Protein AF-A0A1Q6QVD8-F1 (afdb_monomer_lite)

Sequence (69 aa):
MSAGTKVTVNVKDNNVEFALRKFKTQVARNGDLSRAKKRAEGYTPRGVKLREEKKQNIINSRKKNRRNY

Radius of gyration: 16.44 Å; chains: 1; bounding box: 40×27×37 Å

pLDDT: mean 86.76, std 12.09, range [38.41, 96.69]

Secondary structure (DSSP, 8-state):
--TT--------TT-HHHHHHHHHHHHHHHTHHHHHHHHHT----HHHHHHHHHHHHHHHHHHHHHHH-

Structure (mmCIF, N/CA/C/O backbone):
data_AF-A0A1Q6QVD8-F1
#
_entry.id   AF-A0A1Q6QVD8-F1
#
loop_
_atom_site.group_PDB
_atom_site.id
_atom_site.type_symbol
_atom_site.label_atom_id
_atom_site.label_alt_id
_atom_site.label_comp_id
_atom_site.label_asym_id
_atom_site.label_entity_id
_atom_site.label_seq_id
_atom_site.pdbx_PDB_ins_code
_atom_site.Cartn_x
_atom_site.Cartn_y
_atom_site.Cartn_z
_atom_site.occupancy
_atom_site.B_iso_or_equiv
_atom_site.auth_seq_id
_atom_site.auth_comp_id
_atom_site.auth_asym_id
_atom_site.auth_atom_id
_atom_site.pdbx_PDB_model_num
ATOM 1 N N . MET A 1 1 ? 0.891 -17.450 3.253 1.00 45.41 1 MET A N 1
ATOM 2 C CA . MET A 1 1 ? -0.166 -16.558 2.724 1.00 45.41 1 MET A CA 1
ATOM 3 C C . MET A 1 1 ? -0.620 -17.139 1.391 1.00 45.41 1 MET A C 1
ATOM 5 O O . MET A 1 1 ? 0.056 -16.915 0.394 1.00 45.41 1 MET A O 1
ATOM 9 N N . SER A 1 2 ? -1.645 -17.998 1.393 1.00 38.41 2 SER A N 1
ATOM 10 C CA . SER A 1 2 ? -2.099 -18.704 0.187 1.00 38.41 2 SER A CA 1
ATOM 11 C C . SER A 1 2 ? -2.805 -17.746 -0.777 1.00 38.41 2 SER A C 1
ATOM 13 O O . SER A 1 2 ? -3.514 -16.828 -0.367 1.00 38.41 2 SER A O 1
ATOM 15 N N . ALA A 1 3 ? -2.565 -17.934 -2.073 1.00 41.25 3 ALA A N 1
ATOM 16 C CA . ALA A 1 3 ? -3.239 -17.198 -3.129 1.00 41.25 3 ALA A CA 1
ATOM 17 C C . ALA A 1 3 ? -4.749 -17.503 -3.092 1.00 41.25 3 ALA A C 1
ATOM 19 O O . ALA A 1 3 ? -5.137 -18.661 -3.197 1.00 41.25 3 ALA A O 1
ATOM 20 N N . GLY A 1 4 ? -5.587 -16.469 -2.942 1.00 52.66 4 GLY A N 1
ATOM 21 C CA . GLY A 1 4 ? -7.039 -16.573 -3.149 1.00 52.66 4 GLY A CA 1
ATOM 22 C C . GLY A 1 4 ? -7.940 -16.460 -1.915 1.00 52.66 4 GLY A C 1
ATOM 23 O O . GLY A 1 4 ? -9.095 -16.872 -1.981 1.00 52.66 4 GLY A O 1
ATOM 24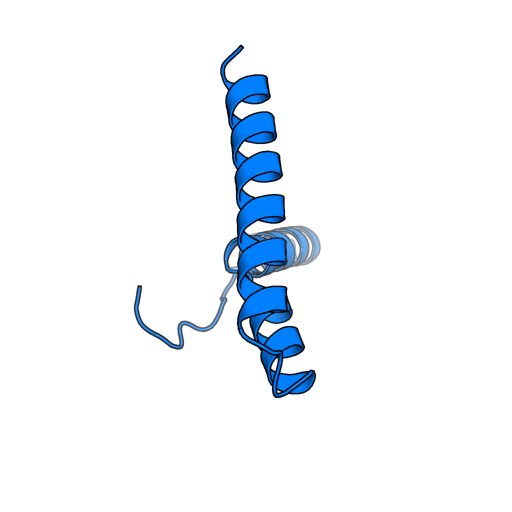 N N . THR A 1 5 ? -7.481 -15.914 -0.787 1.00 59.16 5 THR A N 1
ATOM 25 C CA . THR A 1 5 ? -8.367 -15.723 0.374 1.00 59.16 5 THR A CA 1
ATOM 26 C C . THR A 1 5 ? -9.377 -14.601 0.099 1.00 59.16 5 THR A C 1
ATOM 28 O O . THR A 1 5 ? -8.997 -13.436 -0.015 1.00 59.16 5 THR A O 1
ATOM 31 N N . LYS A 1 6 ? -10.670 -14.940 -0.016 1.00 70.44 6 LYS A N 1
ATOM 32 C CA . LYS A 1 6 ? -11.768 -13.957 -0.034 1.00 70.44 6 LYS A CA 1
ATOM 33 C C . LYS A 1 6 ? -11.625 -13.031 1.181 1.00 70.44 6 LYS A C 1
ATOM 35 O O . LYS A 1 6 ? -11.515 -13.514 2.306 1.00 70.44 6 LYS A O 1
ATOM 40 N N . VAL A 1 7 ? -11.632 -11.714 0.966 1.00 83.06 7 VAL A N 1
ATOM 41 C CA . VAL A 1 7 ? -11.679 -10.744 2.069 1.00 83.06 7 VAL A CA 1
ATOM 42 C C . VAL A 1 7 ? -13.105 -10.736 2.610 1.00 83.06 7 VAL A C 1
ATOM 44 O O . VAL A 1 7 ? -14.026 -10.291 1.931 1.00 83.06 7 VAL A O 1
ATOM 47 N N . THR A 1 8 ? -13.295 -11.262 3.814 1.00 86.25 8 THR A N 1
ATOM 48 C CA . THR A 1 8 ? -14.598 -11.337 4.485 1.00 86.25 8 THR A CA 1
ATOM 49 C C . THR A 1 8 ? -14.573 -10.515 5.763 1.00 86.25 8 THR A C 1
ATOM 51 O O . THR A 1 8 ? -13.60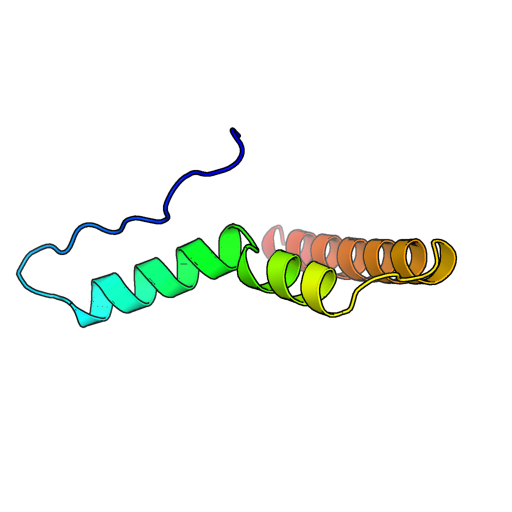5 -10.573 6.523 1.00 86.25 8 THR A O 1
ATOM 54 N N . VAL A 1 9 ? -15.652 -9.780 6.034 1.00 87.81 9 VAL A N 1
ATOM 55 C CA . VAL A 1 9 ? -15.807 -9.008 7.273 1.00 87.81 9 VAL A CA 1
ATOM 56 C C . VAL A 1 9 ? -17.127 -9.379 7.916 1.00 87.81 9 VAL A C 1
ATOM 58 O O . VAL A 1 9 ? -18.165 -9.342 7.262 1.00 87.81 9 VAL A O 1
ATOM 61 N N . ASN A 1 10 ? -17.084 -9.715 9.202 1.00 89.94 10 ASN A N 1
ATOM 62 C CA . ASN A 1 10 ? -18.290 -9.998 9.967 1.00 89.94 10 ASN A CA 1
ATOM 63 C C . ASN A 1 10 ? -18.943 -8.681 10.387 1.00 89.94 10 ASN A C 1
ATOM 65 O O . ASN A 1 10 ? -18.284 -7.820 10.982 1.00 89.94 10 ASN A O 1
ATOM 69 N N . VAL A 1 11 ? -20.235 -8.548 10.100 1.00 90.94 11 VAL A N 1
ATOM 70 C CA . VAL A 1 11 ? -21.064 -7.459 10.616 1.00 90.94 11 VAL A CA 1
ATOM 71 C C . VAL A 1 11 ? -21.519 -7.856 12.016 1.00 90.94 11 VAL A C 1
ATOM 73 O O . VAL A 1 11 ? -22.039 -8.951 12.212 1.00 90.94 11 VAL A O 1
ATOM 76 N N . LYS A 1 12 ? -21.282 -6.984 12.995 1.00 90.19 12 LYS A N 1
ATOM 77 C CA . LYS A 1 12 ? -21.796 -7.130 14.361 1.00 90.19 12 LYS A CA 1
ATOM 78 C C . LYS A 1 12 ? -22.785 -6.003 14.626 1.00 90.19 12 LYS A C 1
ATOM 80 O O . LYS A 1 12 ? -22.592 -4.905 14.104 1.00 90.19 12 LYS A O 1
ATOM 85 N N . ASP A 1 13 ? -23.829 -6.299 15.392 1.00 89.44 13 ASP A N 1
ATOM 86 C CA . ASP A 1 13 ? -24.796 -5.315 15.898 1.00 89.44 13 ASP A CA 1
ATOM 87 C C . ASP A 1 13 ? -25.451 -4.461 14.796 1.00 89.44 13 ASP A C 1
ATOM 89 O O . ASP A 1 13 ? -25.690 -3.270 14.970 1.00 89.44 13 ASP A O 1
ATOM 93 N N . ASN A 1 14 ? -25.674 -5.056 13.615 1.00 87.44 14 ASN A N 1
ATOM 94 C CA . ASN A 1 14 ? -26.171 -4.386 12.402 1.00 87.44 14 ASN A CA 1
ATOM 95 C C . ASN A 1 14 ? -25.383 -3.129 11.975 1.00 87.44 14 ASN A C 1
ATOM 97 O O . ASN A 1 14 ? -25.851 -2.346 11.149 1.00 87.44 14 ASN A O 1
ATOM 101 N N . ASN A 1 15 ? -24.151 -2.948 12.461 1.00 92.19 15 ASN A N 1
ATOM 102 C CA . ASN A 1 15 ? -23.314 -1.810 12.100 1.00 92.19 15 ASN A CA 1
ATOM 103 C C . ASN A 1 15 ? -22.572 -2.068 10.778 1.00 92.19 15 ASN A C 1
ATOM 105 O O . ASN A 1 1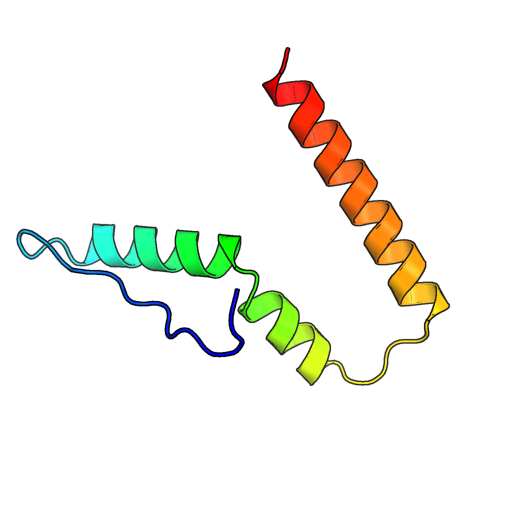5 ? -21.386 -2.419 10.735 1.00 92.19 15 ASN A O 1
ATOM 109 N N . VAL A 1 16 ? -23.305 -1.906 9.679 1.00 91.25 16 VAL A N 1
ATOM 110 C CA . VAL A 1 16 ? -22.810 -2.130 8.315 1.00 91.25 16 VAL A CA 1
ATOM 111 C C . VAL A 1 16 ? -21.721 -1.125 7.940 1.00 91.25 16 VAL A C 1
ATOM 113 O O . VAL A 1 16 ? -20.718 -1.496 7.331 1.00 91.25 16 VAL A O 1
ATOM 116 N N . GLU A 1 17 ? -21.856 0.137 8.343 1.00 92.12 17 GLU A N 1
ATOM 117 C CA . GLU A 1 17 ? -20.900 1.186 7.984 1.00 92.12 17 GLU A CA 1
ATOM 118 C C . GLU A 1 17 ? -19.500 0.913 8.549 1.00 92.12 17 GLU A C 1
ATOM 120 O O . GLU A 1 17 ? -18.483 1.024 7.850 1.00 92.12 17 GLU A O 1
ATOM 125 N N . PHE A 1 18 ? -19.429 0.470 9.803 1.00 92.56 18 PHE A N 1
ATOM 126 C CA . PHE A 1 18 ? -18.163 0.079 10.404 1.00 92.56 18 PHE A CA 1
ATOM 127 C C . PHE A 1 18 ? -17.548 -1.145 9.713 1.00 92.56 18 PHE A C 1
ATOM 129 O O . PHE A 1 18 ? -16.332 -1.186 9.481 1.00 92.56 18 PHE A O 1
ATOM 136 N N . ALA A 1 19 ? -18.374 -2.124 9.331 1.00 92.50 19 ALA A N 1
ATOM 137 C CA . ALA A 1 19 ? -17.919 -3.285 8.573 1.00 92.50 19 ALA A CA 1
ATOM 138 C C . ALA A 1 19 ? -17.343 -2.879 7.204 1.00 92.50 19 ALA A C 1
ATOM 140 O O . ALA A 1 19 ? -16.268 -3.357 6.832 1.00 92.50 19 ALA A O 1
ATOM 141 N N . LEU A 1 20 ? -17.969 -1.927 6.504 1.00 92.50 20 LEU A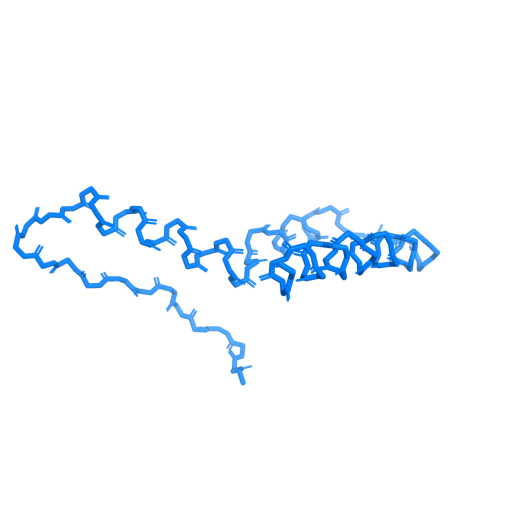 N 1
ATOM 142 C CA . LEU A 1 20 ? -17.470 -1.385 5.234 1.00 92.50 20 LEU A CA 1
ATOM 143 C C . LEU A 1 20 ? -16.131 -0.654 5.403 1.00 92.50 20 LEU A C 1
ATOM 145 O O . LEU A 1 20 ? -15.200 -0.861 4.616 1.00 92.50 20 LEU A O 1
ATOM 149 N N . ARG A 1 21 ? -15.974 0.149 6.462 1.00 92.94 21 ARG A N 1
ATOM 150 C CA . ARG A 1 21 ? -14.684 0.790 6.784 1.00 92.94 21 ARG A CA 1
ATOM 151 C C . ARG A 1 21 ? -13.587 -0.239 7.051 1.00 92.94 21 ARG A C 1
ATOM 153 O O . ARG A 1 21 ? -12.457 -0.079 6.572 1.00 92.94 21 ARG A O 1
ATOM 160 N N . LYS A 1 22 ? -13.903 -1.309 7.786 1.00 91.81 22 LYS A N 1
ATOM 161 C CA . LYS A 1 22 ? -12.971 -2.419 8.024 1.00 91.81 22 LYS A CA 1
ATOM 162 C C . LYS A 1 22 ? -12.613 -3.146 6.734 1.00 91.81 22 LYS A C 1
ATOM 164 O O . LYS A 1 22 ? -11.426 -3.365 6.498 1.00 91.81 22 LYS A O 1
ATOM 169 N N . PHE A 1 23 ? -13.594 -3.445 5.886 1.00 91.31 23 PHE A N 1
ATOM 170 C CA . PHE A 1 23 ? -13.373 -4.075 4.585 1.00 91.31 23 PHE A CA 1
ATOM 171 C C . PHE A 1 23 ? -12.413 -3.251 3.728 1.00 91.31 23 PHE A C 1
ATOM 173 O O . PHE A 1 23 ? -11.376 -3.756 3.298 1.00 91.31 23 PHE A O 1
ATOM 180 N N . LYS A 1 24 ? -12.679 -1.947 3.580 1.00 91.06 24 LYS A N 1
ATOM 181 C CA . LYS A 1 24 ? -11.806 -1.019 2.845 1.00 91.06 24 LYS A CA 1
ATOM 182 C C . LYS A 1 24 ? -10.371 -1.040 3.378 1.00 91.06 24 LYS A C 1
ATOM 184 O O . LYS A 1 24 ? -9.417 -1.067 2.602 1.00 91.06 24 LYS A O 1
ATOM 189 N N . THR A 1 25 ? -10.214 -1.059 4.700 1.00 91.88 25 THR A N 1
ATOM 190 C CA . THR A 1 25 ? -8.897 -1.099 5.353 1.00 91.88 25 THR A CA 1
ATOM 191 C C . THR A 1 25 ? -8.168 -2.423 5.098 1.00 91.88 25 THR A C 1
ATOM 193 O O . THR A 1 25 ? -6.969 -2.413 4.817 1.00 91.88 25 THR A O 1
ATOM 196 N N . GLN A 1 26 ? -8.869 -3.561 5.151 1.00 89.81 26 GLN A N 1
ATOM 197 C CA . GLN A 1 26 ? -8.295 -4.879 4.856 1.00 89.81 26 GLN A CA 1
ATOM 198 C C . GLN A 1 26 ? -7.863 -4.998 3.389 1.00 89.81 26 GLN A C 1
ATOM 200 O O . GLN A 1 26 ? -6.728 -5.391 3.125 1.00 89.81 26 GLN A O 1
ATOM 205 N N . VAL A 1 27 ? -8.708 -4.567 2.448 1.00 89.62 27 VAL A N 1
ATOM 206 C CA . VAL A 1 27 ? -8.384 -4.546 1.010 1.00 89.62 27 VAL A CA 1
ATOM 207 C C . VAL A 1 27 ? -7.144 -3.686 0.736 1.00 89.62 27 VAL A C 1
ATOM 209 O O . VAL A 1 27 ? -6.241 -4.100 0.005 1.00 89.62 27 VAL A O 1
ATOM 212 N N . ALA A 1 28 ? -7.049 -2.510 1.367 1.00 88.56 28 ALA A N 1
ATOM 213 C CA . ALA A 1 28 ? -5.885 -1.636 1.235 1.00 88.56 28 ALA A CA 1
ATOM 214 C C . ALA A 1 28 ? -4.601 -2.265 1.806 1.00 88.56 28 ALA A C 1
ATOM 216 O O . ALA A 1 28 ? -3.529 -2.098 1.226 1.00 88.56 28 ALA A O 1
ATOM 217 N N . ARG A 1 29 ? -4.700 -3.006 2.919 1.00 86.88 29 ARG A N 1
ATOM 218 C CA . ARG A 1 29 ? -3.564 -3.697 3.550 1.00 86.88 29 ARG A CA 1
ATOM 219 C C . ARG A 1 29 ? -3.048 -4.862 2.704 1.00 86.88 29 ARG A C 1
ATOM 221 O O . ARG A 1 29 ? -1.837 -5.048 2.621 1.00 86.88 29 ARG A O 1
ATOM 228 N N . ASN A 1 30 ? -3.947 -5.615 2.076 1.00 86.50 30 ASN A N 1
ATOM 229 C CA . ASN A 1 30 ? -3.588 -6.733 1.200 1.00 86.50 30 ASN A CA 1
ATOM 230 C C . ASN A 1 30 ? -2.991 -6.252 -0.134 1.00 86.50 30 ASN A C 1
ATOM 232 O O . ASN A 1 30 ? -2.119 -6.908 -0.713 1.00 86.50 30 ASN A O 1
ATOM 236 N N . GLY A 1 31 ? -3.420 -5.075 -0.603 1.00 85.44 31 GLY A N 1
ATOM 237 C CA . GLY A 1 31 ? -2.977 -4.504 -1.874 1.00 85.44 31 GLY A CA 1
ATOM 238 C C . GLY A 1 31 ? -3.600 -5.199 -3.086 1.00 85.44 31 GLY A C 1
ATOM 239 O O . GLY A 1 31 ? -3.016 -5.190 -4.167 1.00 85.44 31 GLY A O 1
ATOM 240 N N . ASP A 1 32 ? -4.773 -5.811 -2.928 1.00 84.62 32 ASP A N 1
ATOM 241 C CA . ASP A 1 32 ? -5.406 -6.608 -3.985 1.00 84.62 32 ASP A CA 1
ATOM 242 C C . ASP A 1 32 ? -5.768 -5.749 -5.205 1.00 84.62 32 ASP A C 1
ATOM 244 O O . ASP A 1 32 ? -5.449 -6.106 -6.339 1.00 84.62 32 ASP A O 1
ATOM 248 N N . LEU A 1 33 ? -6.332 -4.556 -4.975 1.00 85.44 33 LEU A N 1
ATOM 249 C CA . LEU A 1 33 ? -6.684 -3.614 -6.044 1.00 85.44 33 LEU A CA 1
ATOM 250 C C . LEU A 1 33 ? -5.457 -3.080 -6.792 1.00 85.44 33 LEU A C 1
ATOM 252 O O . LEU A 1 33 ? -5.497 -2.932 -8.011 1.00 85.44 33 LEU A O 1
ATOM 256 N N . SER A 1 34 ? -4.344 -2.821 -6.098 1.00 86.75 34 SER A N 1
ATOM 257 C CA . SER A 1 34 ? -3.125 -2.339 -6.759 1.00 86.75 34 SER A CA 1
ATOM 258 C C . SER A 1 34 ? -2.472 -3.434 -7.604 1.00 86.75 34 SER A C 1
ATOM 260 O O . SER A 1 34 ? -1.986 -3.152 -8.697 1.00 86.75 34 SER A O 1
ATOM 262 N N . ARG A 1 35 ? -2.522 -4.696 -7.157 1.00 86.12 35 ARG A N 1
ATOM 263 C CA . ARG A 1 35 ? -2.101 -5.856 -7.961 1.00 86.12 35 ARG A CA 1
ATOM 264 C C . ARG A 1 35 ? -3.006 -6.071 -9.171 1.00 86.12 35 ARG A C 1
ATOM 266 O O . ARG A 1 35 ? -2.499 -6.342 -10.256 1.00 86.12 35 ARG A O 1
ATOM 273 N N . ALA A 1 36 ? -4.322 -5.945 -8.999 1.00 87.19 36 ALA A N 1
ATOM 274 C CA . ALA A 1 36 ? -5.282 -6.044 -10.095 1.00 87.19 36 ALA A CA 1
ATOM 275 C C . ALA A 1 36 ? -5.033 -4.959 -11.152 1.00 87.19 36 ALA A C 1
ATOM 277 O O . ALA A 1 36 ? -4.955 -5.276 -12.336 1.00 87.19 36 ALA A O 1
ATOM 278 N N . LYS A 1 37 ? -4.794 -3.713 -10.723 1.00 87.88 37 LYS A N 1
ATOM 279 C CA . LYS A 1 37 ? -4.461 -2.601 -11.620 1.00 87.88 37 LYS A CA 1
ATOM 280 C C . LYS A 1 37 ? -3.176 -2.859 -12.406 1.00 87.88 37 LYS A C 1
ATOM 282 O O . LYS A 1 37 ? -3.193 -2.763 -13.623 1.00 87.88 37 LYS A O 1
ATOM 287 N N . LYS A 1 38 ? -2.100 -3.295 -11.740 1.00 86.88 38 LYS A N 1
ATOM 288 C CA . LYS A 1 38 ? -0.839 -3.661 -12.411 1.00 86.88 38 LYS A CA 1
ATOM 289 C C . LYS A 1 38 ? -1.012 -4.783 -13.434 1.00 86.88 38 LYS A C 1
ATOM 291 O O . LYS A 1 38 ? -0.321 -4.801 -14.443 1.00 86.88 38 LYS A O 1
ATOM 296 N N . ARG A 1 39 ? -1.913 -5.735 -13.169 1.00 86.81 39 ARG A N 1
ATOM 297 C CA . ARG A 1 39 ? -2.249 -6.797 -14.124 1.00 86.81 39 ARG A CA 1
ATOM 298 C C . ARG A 1 39 ? -3.021 -6.245 -15.325 1.00 86.81 39 ARG A C 1
ATOM 300 O O . ARG A 1 39 ? -2.717 -6.642 -16.442 1.00 86.81 39 ARG A O 1
ATOM 307 N N . ALA A 1 40 ? -3.972 -5.339 -15.098 1.00 89.69 40 ALA A N 1
ATOM 308 C CA . ALA A 1 40 ? -4.744 -4.688 -16.158 1.00 89.69 40 ALA A CA 1
ATOM 309 C C . ALA A 1 40 ? -3.885 -3.755 -17.033 1.00 89.69 40 ALA A C 1
ATOM 311 O O . ALA A 1 40 ? -4.075 -3.706 -18.240 1.00 89.69 40 ALA A O 1
ATOM 312 N N . GLU A 1 41 ? -2.909 -3.064 -16.438 1.00 86.31 41 GLU A N 1
ATOM 313 C CA . GLU A 1 41 ? -1.921 -2.225 -17.138 1.00 86.31 41 GLU A CA 1
ATOM 314 C C . GLU A 1 41 ? -0.940 -3.050 -18.001 1.00 86.31 41 GLU A C 1
ATOM 316 O O . GLU A 1 41 ? -0.246 -2.497 -18.850 1.00 86.31 41 GLU A O 1
ATOM 321 N N . GLY A 1 42 ? -0.898 -4.377 -17.831 1.00 86.25 42 GLY A N 1
ATOM 322 C CA . GLY A 1 42 ? -0.173 -5.287 -18.713 1.00 86.25 42 GLY A CA 1
ATOM 323 C C . GLY A 1 42 ? 1.346 -5.292 -18.512 1.00 86.25 42 GLY A C 1
ATOM 324 O O . GLY A 1 42 ? 1.863 -5.284 -17.389 1.00 86.25 42 GLY A O 1
ATOM 325 N N . TYR A 1 43 ? 2.093 -5.400 -19.615 1.00 88.75 43 TYR A N 1
ATOM 326 C CA . TYR A 1 43 ? 3.548 -5.517 -19.565 1.00 88.75 43 TYR A CA 1
ATOM 327 C C . TYR A 1 43 ? 4.210 -4.175 -19.242 1.00 88.75 43 TYR A C 1
ATOM 329 O O . TYR A 1 43 ? 4.168 -3.225 -20.016 1.00 88.75 43 TYR A O 1
ATOM 337 N N . THR A 1 44 ? 4.913 -4.140 -18.113 1.00 87.25 44 THR A N 1
ATOM 338 C CA . THR A 1 44 ? 5.801 -3.041 -17.728 1.00 87.25 44 THR A CA 1
ATOM 339 C C . THR A 1 44 ? 7.267 -3.492 -17.804 1.00 87.25 44 THR A C 1
ATOM 341 O O . THR A 1 44 ? 7.608 -4.555 -17.259 1.00 87.25 44 THR A O 1
ATOM 344 N N . PRO A 1 45 ? 8.164 -2.711 -18.442 1.00 92.56 45 PRO A N 1
ATOM 345 C CA . PRO A 1 45 ? 9.582 -3.044 -18.530 1.00 92.56 45 PRO A CA 1
ATOM 346 C C . PRO A 1 45 ? 10.236 -3.198 -17.155 1.00 92.56 45 PRO A C 1
ATOM 348 O O . PRO A 1 45 ? 9.936 -2.459 -16.212 1.00 92.56 45 PRO A O 1
ATOM 351 N N . ARG A 1 46 ? 11.203 -4.119 -17.045 1.00 90.38 46 ARG A N 1
ATOM 352 C CA . ARG A 1 46 ? 11.896 -4.423 -15.779 1.00 90.38 46 ARG A CA 1
ATOM 353 C C . ARG A 1 46 ? 12.504 -3.182 -15.119 1.00 90.38 46 ARG A C 1
ATOM 355 O O . ARG A 1 46 ? 12.386 -3.020 -13.910 1.00 90.38 46 ARG A O 1
ATOM 362 N N . GLY A 1 47 ? 13.116 -2.291 -15.900 1.00 93.50 47 GLY A N 1
ATOM 363 C CA . GLY A 1 47 ? 13.730 -1.069 -15.370 1.00 93.50 47 GLY A CA 1
ATOM 364 C C . GLY A 1 47 ? 12.733 -0.144 -14.664 1.00 93.50 47 GLY A C 1
ATOM 365 O O . GLY A 1 47 ? 13.060 0.430 -13.626 1.00 93.50 47 GLY A O 1
ATOM 366 N N . VAL A 1 48 ? 11.505 -0.044 -15.179 1.00 91.56 48 VAL A N 1
ATOM 367 C CA . VAL A 1 48 ? 10.435 0.763 -14.573 1.00 91.56 48 VAL A CA 1
ATOM 368 C C . VAL A 1 48 ? 9.984 0.131 -13.255 1.00 91.56 48 VAL A C 1
ATOM 370 O O . VAL A 1 48 ? 9.969 0.812 -12.231 1.00 91.56 48 VAL A O 1
ATOM 373 N N . LYS A 1 49 ? 9.761 -1.192 -13.244 1.00 89.88 49 LYS A N 1
ATOM 374 C CA . LYS A 1 49 ? 9.396 -1.949 -12.031 1.00 89.88 49 LYS A CA 1
ATOM 375 C C . LYS A 1 49 ? 10.402 -1.747 -10.896 1.00 89.88 49 LYS A C 1
ATOM 377 O O . LYS A 1 49 ? 10.015 -1.403 -9.783 1.00 89.88 49 LYS A O 1
ATOM 382 N N . LEU A 1 50 ? 11.698 -1.880 -11.189 1.00 92.75 50 LEU A N 1
ATOM 383 C CA . LEU A 1 50 ? 12.761 -1.730 -10.189 1.00 92.75 50 LEU A CA 1
ATOM 384 C C . LEU A 1 50 ? 12.825 -0.309 -9.607 1.00 92.75 50 LEU A C 1
ATOM 386 O O . LEU A 1 50 ? 13.052 -0.135 -8.408 1.00 92.75 50 LEU A O 1
ATOM 390 N N . ARG A 1 51 ? 12.611 0.721 -10.438 1.00 94.75 51 ARG A N 1
ATOM 391 C CA . ARG A 1 51 ? 12.581 2.122 -9.983 1.00 94.75 51 ARG A CA 1
ATOM 392 C C . ARG A 1 51 ? 11.387 2.386 -9.067 1.00 94.75 51 ARG A C 1
ATOM 394 O O . ARG A 1 51 ? 11.554 3.013 -8.020 1.00 94.75 51 ARG A O 1
ATOM 401 N N . GLU A 1 52 ? 10.208 1.892 -9.431 1.00 91.75 52 GLU A N 1
ATOM 402 C CA . GLU A 1 52 ? 8.992 2.024 -8.623 1.00 91.75 52 GLU A CA 1
ATOM 403 C C . GLU A 1 52 ? 9.102 1.291 -7.284 1.00 91.75 52 GLU A C 1
ATOM 405 O O . GLU A 1 52 ? 8.784 1.865 -6.242 1.00 91.75 52 GLU A O 1
ATOM 410 N N . GLU A 1 53 ? 9.610 0.057 -7.290 1.00 92.06 53 GLU A N 1
ATOM 411 C CA . GLU A 1 53 ? 9.842 -0.726 -6.074 1.00 92.06 53 GLU A CA 1
ATOM 412 C C . GLU A 1 53 ? 10.838 -0.029 -5.144 1.00 92.06 53 GLU A C 1
ATOM 414 O O . GLU A 1 53 ? 10.561 0.144 -3.954 1.00 92.06 53 GLU A O 1
ATOM 419 N N . LYS A 1 54 ? 11.960 0.466 -5.684 1.00 95.88 54 LYS A N 1
ATOM 420 C CA . LYS A 1 54 ? 12.950 1.224 -4.905 1.00 95.88 54 LYS A CA 1
ATOM 421 C C . LYS A 1 54 ? 12.334 2.483 -4.292 1.00 95.88 54 LYS A C 1
ATOM 423 O O . LYS A 1 54 ? 12.525 2.741 -3.103 1.00 95.88 54 LYS A O 1
ATOM 428 N N . LYS A 1 55 ? 11.550 3.242 -5.067 1.00 96.25 55 LYS A N 1
ATOM 429 C CA . LYS A 1 55 ? 10.837 4.435 -4.583 1.00 96.25 55 LYS A CA 1
ATOM 430 C C . LYS A 1 55 ? 9.865 4.085 -3.452 1.00 96.25 55 LYS A C 1
ATOM 432 O O . LYS A 1 55 ? 9.876 4.748 -2.413 1.00 96.25 55 LYS A O 1
ATOM 437 N N . GLN A 1 56 ? 9.065 3.033 -3.617 1.00 93.88 56 GLN A N 1
ATOM 438 C CA . GLN A 1 56 ? 8.095 2.608 -2.609 1.00 93.88 56 GLN A CA 1
ATOM 439 C C . GLN A 1 56 ? 8.775 2.133 -1.318 1.00 93.88 56 GLN A C 1
ATOM 441 O O . GLN A 1 56 ? 8.331 2.490 -0.225 1.00 93.88 56 GLN A O 1
ATOM 446 N N . ASN A 1 57 ? 9.882 1.394 -1.426 1.00 95.31 57 ASN A N 1
ATOM 447 C CA . ASN A 1 57 ? 10.655 0.921 -0.277 1.00 95.31 57 ASN A CA 1
ATOM 448 C C . ASN A 1 57 ? 11.252 2.079 0.529 1.00 95.31 57 ASN A C 1
ATOM 450 O O . ASN A 1 57 ? 11.158 2.079 1.757 1.00 95.31 57 ASN A O 1
ATOM 454 N N . ILE A 1 58 ? 11.787 3.104 -0.142 1.00 96.69 58 ILE A N 1
ATOM 455 C CA . ILE A 1 58 ? 12.296 4.314 0.522 1.00 96.69 58 ILE A CA 1
ATOM 456 C C . ILE A 1 58 ? 11.170 5.027 1.280 1.00 96.69 58 ILE A C 1
ATOM 458 O O . ILE A 1 58 ? 11.340 5.387 2.446 1.00 96.69 58 ILE A O 1
ATOM 462 N N . ILE A 1 59 ? 10.002 5.203 0.654 1.00 95.25 59 ILE A N 1
ATOM 463 C CA . ILE A 1 59 ? 8.841 5.838 1.297 1.00 95.25 59 ILE A CA 1
ATOM 464 C C . ILE A 1 59 ? 8.390 5.031 2.521 1.00 95.25 59 ILE A C 1
ATOM 466 O O . ILE A 1 59 ? 8.142 5.611 3.579 1.00 95.25 59 ILE A O 1
ATOM 470 N N . ASN A 1 60 ? 8.297 3.706 2.398 1.00 93.19 60 ASN A N 1
ATOM 471 C CA . ASN A 1 60 ? 7.882 2.825 3.489 1.00 93.19 60 ASN A CA 1
ATOM 472 C C . ASN A 1 60 ? 8.885 2.846 4.649 1.00 93.19 60 ASN A C 1
ATOM 474 O O . ASN A 1 60 ? 8.467 2.948 5.801 1.00 93.19 60 ASN A O 1
ATOM 478 N N . SER A 1 61 ? 10.187 2.824 4.350 1.00 94.69 61 SER A N 1
ATOM 479 C CA . SER A 1 61 ? 11.259 2.938 5.344 1.00 94.69 61 SER A CA 1
ATOM 480 C C . SER A 1 61 ? 11.181 4.267 6.103 1.00 94.69 61 SER A C 1
ATOM 482 O O . SER A 1 61 ? 11.074 4.278 7.327 1.00 94.69 61 SER A O 1
ATOM 484 N N . ARG A 1 62 ? 11.075 5.397 5.388 1.00 95.19 62 ARG A N 1
ATOM 485 C CA . ARG A 1 62 ? 10.899 6.727 6.004 1.00 95.19 62 ARG A CA 1
ATOM 486 C C . ARG A 1 62 ? 9.641 6.803 6.870 1.00 95.19 62 ARG A C 1
ATOM 488 O O . ARG A 1 62 ? 9.674 7.356 7.965 1.00 95.19 62 ARG A O 1
ATOM 495 N N . LYS A 1 63 ? 8.520 6.243 6.399 1.00 93.38 63 LYS A N 1
ATOM 496 C CA . LYS A 1 63 ? 7.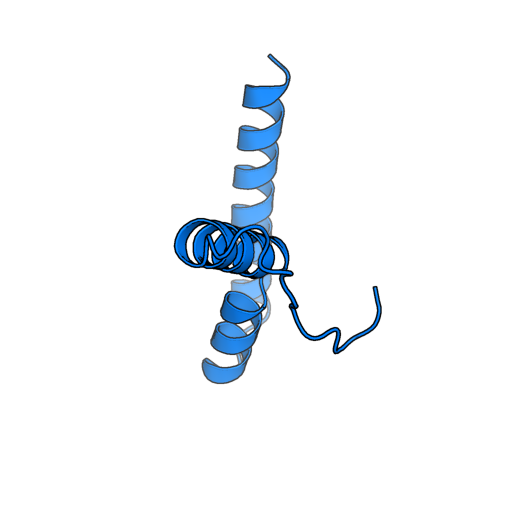269 6.183 7.173 1.00 93.38 63 LYS A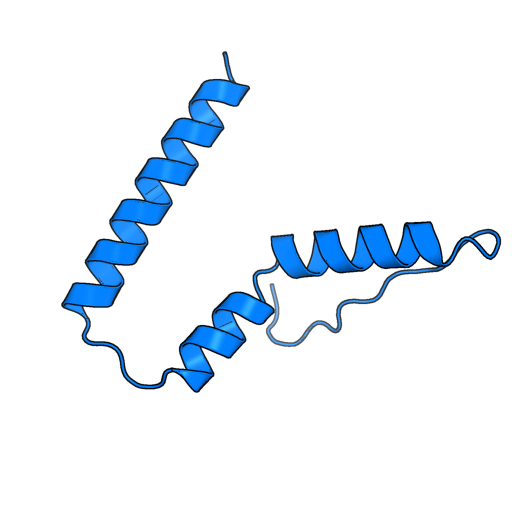 CA 1
ATOM 497 C C . LYS A 1 63 ? 7.412 5.334 8.436 1.00 93.38 63 LYS A C 1
ATOM 499 O O . LYS A 1 63 ? 6.853 5.725 9.452 1.00 93.38 63 LYS A O 1
ATOM 504 N N . LYS A 1 64 ? 8.128 4.207 8.373 1.00 93.50 64 LYS A N 1
ATOM 505 C CA . LYS A 1 64 ? 8.395 3.344 9.532 1.00 93.50 64 LYS A CA 1
ATOM 506 C C . LYS A 1 64 ? 9.260 4.070 10.560 1.00 93.50 64 LYS A C 1
ATOM 508 O O . LYS A 1 64 ? 8.876 4.120 11.719 1.00 93.50 64 LYS A O 1
ATOM 513 N N . ASN A 1 65 ? 10.350 4.699 10.126 1.00 93.62 65 ASN A N 1
ATOM 514 C CA . ASN A 1 65 ? 11.255 5.415 11.026 1.00 93.62 65 ASN A CA 1
ATOM 515 C C . ASN A 1 65 ? 10.542 6.549 11.774 1.00 93.62 65 ASN A C 1
ATOM 517 O O . ASN A 1 65 ? 10.700 6.657 12.980 1.00 93.62 65 ASN A O 1
ATOM 521 N N . ARG A 1 66 ? 9.673 7.317 11.099 1.00 93.44 66 ARG A N 1
ATOM 522 C CA . ARG A 1 66 ? 8.861 8.368 11.746 1.00 93.44 66 ARG A CA 1
ATOM 523 C C . ARG A 1 66 ? 7.849 7.870 12.784 1.00 93.44 66 ARG A C 1
ATOM 525 O O . ARG A 1 66 ? 7.330 8.691 13.515 1.00 93.44 66 ARG A O 1
ATOM 532 N N . ARG A 1 67 ? 7.482 6.584 12.782 1.00 89.94 67 ARG A N 1
ATOM 533 C CA . ARG A 1 67 ? 6.576 6.003 13.794 1.00 89.94 67 ARG A CA 1
ATOM 534 C C . ARG A 1 67 ? 7.322 5.439 15.000 1.00 89.94 67 ARG A C 1
ATOM 536 O O . ARG A 1 67 ? 6.684 5.141 15.998 1.00 89.94 67 ARG A O 1
ATOM 543 N N . ASN A 1 68 ? 8.621 5.196 14.843 1.00 84.62 68 ASN A N 1
ATOM 544 C CA . ASN A 1 68 ? 9.482 4.608 15.866 1.00 84.62 68 ASN A CA 1
ATOM 545 C C . ASN A 1 68 ? 10.240 5.675 16.673 1.00 84.62 68 ASN A C 1
ATOM 547 O O . ASN A 1 68 ? 10.952 5.315 17.605 1.00 84.62 68 ASN A O 1
ATOM 551 N N . TYR A 1 69 ? 10.131 6.939 16.264 1.00 71.12 69 TYR A N 1
ATOM 552 C CA . TYR A 1 69 ? 10.534 8.121 17.015 1.00 71.12 69 TYR A CA 1
ATOM 553 C C . TYR A 1 69 ? 9.276 8.716 17.641 1.00 71.12 69 TYR A C 1
ATOM 555 O O . TYR A 1 69 ? 9.327 9.068 18.834 1.00 71.12 69 TYR A O 1
#

Foldseek 3Di:
DDPDDDQDFDDDPVCVVVSVVVSVVVCVVVCPVVVVVVVVVPDDDPVVVVVVVVVVVVVVVVVVVVVVD